Protein AF-A0A0D0IIV7-F1 (afdb_monomer_lite)

Sequence (59 aa):
MDYTLP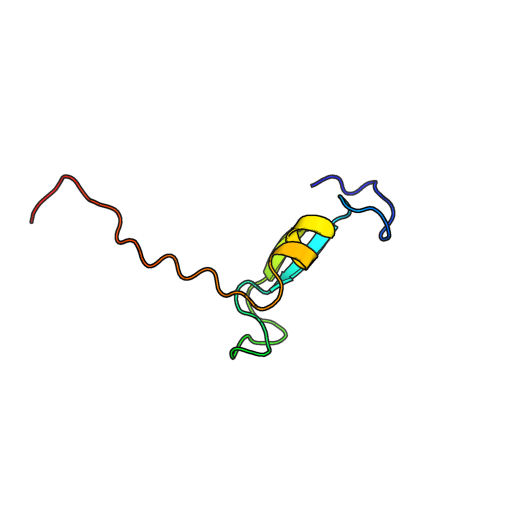WRDKMAFTADHIQPRSKGGHLYGEIRAAHRSCNSSRSNRVTTITDRPQTALKW

pLDDT: mean 86.66, std 10.85, range [59.25, 96.88]

Organism: NCBI:txid55969

Radius of gyration: 15.39 Å; chains: 1; bounding box: 49×22×30 Å

Foldseek 3Di:
DDDVDDPPDQQHWDWAFLQDVVRVADPPHDTDIDGNNRRVVCDNDHPDPVDDPPDPDDD

Secondary structure (DSSP, 8-state):
-BSSS-TTSTTBEEEEESS-GGGT--TTS-EEEEEHHHHHHHTT-----------S---

Structure (mmCIF, N/CA/C/O backbone):
data_AF-A0A0D0IIV7-F1
#
_entry.id   AF-A0A0D0IIV7-F1
#
loop_
_atom_site.group_PDB
_atom_site.id
_atom_site.type_symbol
_atom_site.label_atom_id
_atom_site.label_alt_id
_atom_site.label_comp_id
_atom_site.label_asym_id
_atom_site.label_entity_id
_atom_site.label_seq_id
_atom_site.pdbx_PDB_ins_code
_atom_site.Cartn_x
_atom_site.Cartn_y
_atom_site.Cartn_z
_atom_site.occupancy
_atom_site.B_iso_or_equiv
_atom_site.auth_seq_id
_atom_site.auth_comp_id
_atom_site.auth_asym_id
_atom_site.auth_atom_id
_atom_site.pdbx_PDB_model_num
ATOM 1 N N . MET A 1 1 ? -4.328 -2.547 -13.297 1.00 80.12 1 MET A N 1
ATOM 2 C CA . MET A 1 1 ? -2.942 -2.687 -12.811 1.00 80.12 1 MET A CA 1
ATOM 3 C C . MET A 1 1 ? -2.045 -2.767 -14.021 1.00 80.12 1 MET A C 1
ATOM 5 O O . MET A 1 1 ? -2.378 -3.526 -14.922 1.00 80.12 1 MET A O 1
ATOM 9 N N . ASP A 1 2 ? -0.956 -2.007 -14.037 1.00 85.75 2 ASP A N 1
ATOM 10 C CA . ASP A 1 2 ? 0.140 -2.187 -14.990 1.00 85.75 2 ASP A CA 1
ATOM 11 C C . ASP A 1 2 ? 1.305 -2.867 -14.257 1.00 85.75 2 ASP A C 1
ATOM 13 O O . ASP A 1 2 ? 1.804 -2.354 -13.253 1.00 85.75 2 ASP A O 1
ATOM 17 N N . TYR A 1 3 ? 1.685 -4.058 -14.720 1.00 86.44 3 TYR A N 1
ATOM 18 C CA . TYR A 1 3 ? 2.718 -4.890 -14.097 1.00 86.44 3 TYR A CA 1
ATOM 19 C C . TYR A 1 3 ? 4.123 -4.612 -14.639 1.00 86.44 3 TYR A C 1
ATOM 21 O O . TYR A 1 3 ? 5.092 -5.162 -14.122 1.00 86.44 3 TYR A O 1
ATOM 29 N N . THR A 1 4 ? 4.242 -3.773 -15.669 1.00 94.38 4 THR A N 1
ATOM 30 C CA . THR A 1 4 ? 5.529 -3.434 -16.292 1.00 94.38 4 THR A CA 1
ATOM 31 C C . THR A 1 4 ? 6.247 -2.286 -15.581 1.00 94.38 4 THR A C 1
ATOM 33 O O . THR A 1 4 ? 7.442 -2.070 -15.785 1.00 94.38 4 THR A O 1
ATOM 36 N N . LEU A 1 5 ? 5.537 -1.562 -14.711 1.00 95.00 5 LEU A N 1
ATOM 37 C CA . LEU A 1 5 ? 6.072 -0.416 -13.990 1.00 95.00 5 LEU A CA 1
ATOM 38 C C . LEU A 1 5 ? 7.093 -0.829 -12.917 1.00 95.00 5 LEU A C 1
ATOM 40 O O . LEU A 1 5 ? 6.889 -1.814 -12.201 1.00 95.00 5 LEU A O 1
ATOM 44 N N . PRO A 1 6 ? 8.166 -0.039 -12.723 1.00 95.81 6 PRO A N 1
ATOM 45 C CA . PRO A 1 6 ? 9.120 -0.282 -11.651 1.00 95.81 6 PRO A CA 1
ATOM 46 C C . PRO A 1 6 ? 8.445 -0.118 -10.287 1.00 95.81 6 PRO A C 1
ATOM 48 O O . PRO A 1 6 ? 7.599 0.751 -10.100 1.00 95.81 6 PRO A O 1
ATOM 51 N N . TRP A 1 7 ? 8.888 -0.880 -9.286 1.00 90.81 7 TRP A N 1
ATOM 52 C CA . TRP A 1 7 ? 8.283 -0.915 -7.942 1.00 90.81 7 TRP A CA 1
ATOM 53 C C . TRP A 1 7 ? 8.190 0.446 -7.225 1.00 90.81 7 TRP A C 1
ATOM 55 O O . TRP A 1 7 ? 7.416 0.608 -6.281 1.00 90.81 7 TRP A O 1
ATOM 65 N N . ARG A 1 8 ? 8.991 1.436 -7.645 1.00 93.94 8 ARG A N 1
ATOM 66 C CA . ARG A 1 8 ? 8.952 2.799 -7.098 1.00 93.94 8 ARG A CA 1
ATOM 67 C C . ARG A 1 8 ? 7.839 3.658 -7.693 1.00 93.94 8 ARG A C 1
ATOM 69 O O . ARG A 1 8 ? 7.517 4.682 -7.090 1.00 93.94 8 ARG A O 1
ATOM 76 N N . ASP A 1 9 ? 7.254 3.264 -8.818 1.00 96.75 9 ASP A N 1
ATOM 77 C CA . ASP A 1 9 ? 6.219 4.044 -9.485 1.00 96.75 9 ASP A CA 1
ATOM 78 C C . ASP A 1 9 ? 4.942 4.136 -8.634 1.00 96.75 9 ASP A C 1
ATOM 80 O O . ASP A 1 9 ? 4.576 3.228 -7.883 1.00 96.75 9 ASP A O 1
ATOM 84 N N . LYS A 1 10 ? 4.243 5.265 -8.744 1.00 95.88 10 LYS A N 1
ATOM 85 C CA . LYS A 1 10 ? 2.984 5.526 -8.036 1.00 95.88 10 LYS A CA 1
ATOM 86 C C . LYS A 1 10 ? 1.843 4.598 -8.485 1.00 95.88 10 LYS A C 1
ATOM 88 O O . LYS A 1 10 ? 0.922 4.362 -7.700 1.00 95.88 10 LYS A O 1
ATOM 93 N N . MET A 1 11 ? 1.892 4.097 -9.717 1.00 96.00 11 MET A N 1
ATOM 94 C CA . MET A 1 11 ? 0.933 3.159 -10.306 1.00 96.00 11 MET A CA 1
ATOM 95 C C . MET A 1 11 ? 1.441 1.714 -10.303 1.00 96.00 11 MET A C 1
ATOM 97 O O . MET A 1 11 ? 0.737 0.827 -10.780 1.00 96.00 11 MET A O 1
ATOM 101 N N . ALA A 1 12 ? 2.614 1.453 -9.717 1.00 96.88 12 ALA A N 1
ATOM 102 C CA . ALA A 1 12 ? 3.120 0.097 -9.564 1.00 96.88 12 ALA A CA 1
ATOM 103 C C . ALA A 1 12 ? 2.162 -0.767 -8.736 1.00 96.88 12 ALA A C 1
ATOM 105 O O . ALA A 1 12 ? 1.522 -0.293 -7.788 1.00 96.88 12 ALA A O 1
ATOM 106 N N . PHE A 1 13 ? 2.098 -2.048 -9.088 1.00 94.88 13 PHE 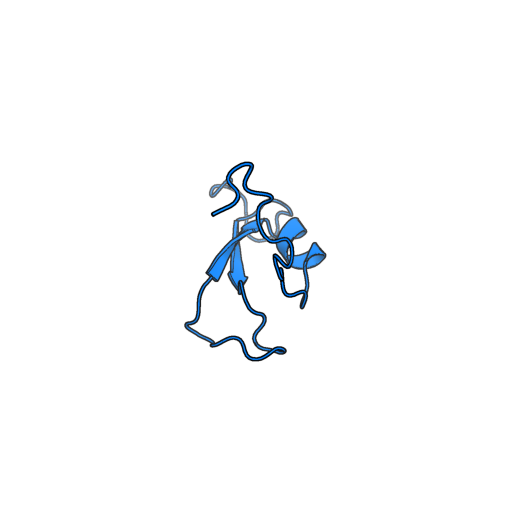A N 1
ATOM 107 C CA . PHE A 1 13 ? 1.352 -3.050 -8.343 1.00 94.88 13 PHE A CA 1
ATOM 108 C C . PHE A 1 13 ? 1.872 -3.192 -6.905 1.00 94.88 13 PHE A C 1
ATOM 110 O O . PHE A 1 13 ? 3.074 -3.240 -6.649 1.00 94.88 13 PHE A O 1
ATOM 117 N N . THR A 1 14 ? 0.939 -3.323 -5.968 1.00 94.56 14 THR A N 1
ATOM 118 C CA . THR A 1 14 ? 1.185 -3.685 -4.573 1.00 94.56 14 THR A CA 1
ATOM 119 C C . THR A 1 14 ? 0.108 -4.659 -4.094 1.00 94.56 14 THR A C 1
ATOM 121 O O . THR A 1 14 ? -1.054 -4.560 -4.500 1.00 94.56 14 THR A O 1
ATOM 124 N N . ALA A 1 15 ? 0.493 -5.588 -3.218 1.00 93.44 15 ALA A N 1
ATOM 125 C CA . ALA A 1 15 ? -0.439 -6.429 -2.475 1.00 93.44 15 ALA A CA 1
ATOM 126 C C . ALA A 1 15 ? -0.865 -5.692 -1.196 1.00 93.44 15 ALA A C 1
ATOM 128 O O . ALA A 1 15 ? -0.043 -5.439 -0.314 1.00 93.44 15 ALA A O 1
ATOM 129 N N . ASP A 1 16 ? -2.137 -5.311 -1.121 1.00 92.38 16 ASP A N 1
ATOM 130 C CA . ASP A 1 16 ? -2.725 -4.576 -0.001 1.00 92.38 16 ASP A CA 1
ATOM 131 C C . ASP A 1 16 ? -3.631 -5.499 0.821 1.00 92.38 16 ASP A C 1
ATOM 133 O O . ASP A 1 16 ? -4.367 -6.307 0.257 1.00 92.38 16 ASP A O 1
ATOM 137 N N . HIS A 1 17 ? -3.603 -5.383 2.147 1.00 93.19 17 HIS A N 1
ATOM 138 C CA . HIS A 1 17 ? -4.483 -6.185 2.996 1.00 93.19 17 HIS A CA 1
ATOM 139 C C . HIS A 1 17 ? -5.897 -5.601 2.962 1.00 93.19 17 HIS A C 1
ATOM 141 O O . HIS A 1 17 ? -6.084 -4.397 3.152 1.00 93.19 17 HIS A O 1
ATOM 147 N N . ILE A 1 18 ? -6.915 -6.447 2.774 1.00 90.94 18 ILE A N 1
ATOM 148 C CA . ILE A 1 18 ? -8.310 -5.983 2.83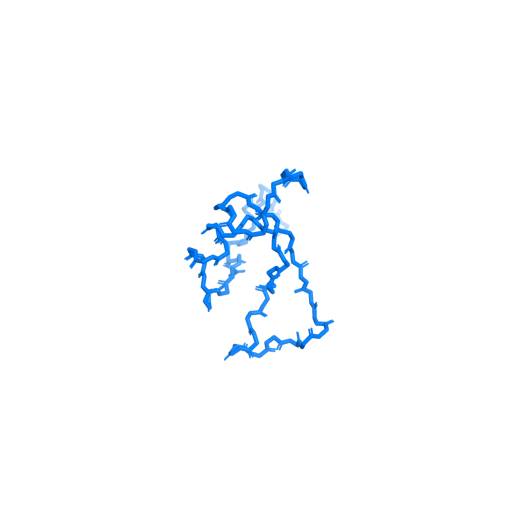7 1.00 90.94 18 ILE A CA 1
ATOM 149 C C . ILE A 1 18 ? -8.622 -5.497 4.258 1.00 90.94 18 ILE A C 1
ATOM 151 O O . ILE A 1 18 ? -9.075 -4.361 4.440 1.00 90.94 18 ILE A O 1
ATOM 155 N N . GLN A 1 19 ? -8.294 -6.328 5.251 1.00 90.88 19 GLN A N 1
ATOM 156 C CA . GLN A 1 19 ? -8.293 -5.968 6.664 1.00 90.88 19 GLN A CA 1
ATOM 157 C C . GLN A 1 19 ? -6.856 -5.641 7.105 1.00 90.88 19 GLN A C 1
ATOM 159 O O . GLN A 1 19 ? -6.010 -6.537 7.112 1.00 90.88 19 GLN A O 1
ATOM 164 N N . PRO A 1 20 ? -6.543 -4.398 7.513 1.00 90.38 20 PRO A N 1
ATOM 165 C CA . PRO A 1 20 ? -5.211 -4.050 7.995 1.00 90.38 20 PRO A CA 1
ATOM 166 C C . PRO A 1 20 ? -4.799 -4.907 9.198 1.00 90.38 20 PRO A C 1
ATOM 168 O O . PRO A 1 20 ? -5.581 -5.108 10.130 1.00 90.38 20 PRO A O 1
ATOM 171 N N . ARG A 1 21 ? -3.536 -5.350 9.235 1.00 90.69 21 ARG A N 1
ATOM 172 C CA . ARG A 1 21 ? -2.988 -6.153 10.349 1.00 90.69 21 ARG A CA 1
ATOM 173 C C . ARG A 1 21 ? -3.105 -5.456 11.706 1.00 90.69 21 ARG A C 1
ATOM 175 O O . ARG A 1 21 ? -3.399 -6.091 12.710 1.00 90.69 21 ARG A O 1
ATOM 182 N N . SER A 1 22 ? -2.951 -4.132 11.726 1.00 90.00 22 SER A N 1
ATOM 183 C CA . SER A 1 22 ? -3.121 -3.294 12.924 1.00 90.00 22 SER A CA 1
ATOM 184 C C . SER A 1 22 ? -4.558 -3.260 13.462 1.00 90.00 22 SER A C 1
ATOM 186 O O . SER A 1 22 ? -4.788 -2.797 14.576 1.00 90.00 22 SER A O 1
ATOM 188 N N . LYS A 1 23 ? -5.531 -3.733 12.677 1.00 88.75 23 LYS A N 1
ATOM 189 C CA . LYS A 1 23 ? -6.959 -3.788 13.006 1.00 88.75 23 LYS A CA 1
ATOM 190 C C . LYS A 1 23 ? -7.479 -5.231 13.049 1.00 88.75 23 LYS A C 1
ATOM 192 O O . LYS A 1 23 ? -8.664 -5.451 12.829 1.00 88.75 23 LYS A O 1
ATOM 197 N N . GLY A 1 24 ? -6.602 -6.207 13.292 1.00 88.69 24 GLY A N 1
ATOM 198 C CA . GLY A 1 24 ? -6.976 -7.621 13.422 1.00 88.69 24 GLY A CA 1
ATOM 199 C C . GLY A 1 24 ? -6.917 -8.434 12.125 1.00 88.69 24 GLY A C 1
ATOM 200 O O . GLY A 1 24 ? -7.385 -9.565 12.103 1.00 88.69 24 GLY A O 1
ATOM 201 N N . GLY A 1 25 ? -6.347 -7.888 11.046 1.00 88.50 25 GLY A N 1
ATOM 202 C CA . GLY A 1 25 ? -6.084 -8.653 9.825 1.00 88.50 25 GLY A CA 1
ATOM 203 C C . GLY A 1 25 ? -4.980 -9.701 10.005 1.00 88.50 25 GLY A C 1
ATOM 204 O O . GLY A 1 25 ? -3.993 -9.466 10.706 1.00 88.50 25 GLY A O 1
ATOM 205 N N . HIS A 1 26 ? -5.122 -10.847 9.338 1.00 92.19 26 HIS A N 1
ATOM 206 C CA . HIS A 1 26 ? -4.142 -11.935 9.383 1.00 92.19 26 HIS A CA 1
ATOM 207 C C . HIS A 1 26 ? -3.003 -11.718 8.372 1.00 92.19 26 HIS A C 1
ATOM 209 O O . HIS A 1 26 ? -3.226 -11.154 7.304 1.00 92.19 26 HIS A O 1
ATOM 215 N N . LEU A 1 27 ? -1.789 -12.197 8.676 1.00 91.00 27 LEU A N 1
ATOM 216 C CA . LEU A 1 27 ? -0.621 -12.049 7.785 1.00 91.00 27 LEU A CA 1
ATOM 217 C C . LEU A 1 27 ? -0.812 -12.749 6.429 1.00 91.00 27 LEU A C 1
ATOM 219 O O . LEU A 1 27 ? -0.392 -12.234 5.402 1.00 91.00 27 LEU A O 1
ATOM 223 N N . TYR A 1 28 ? -1.457 -13.912 6.453 1.00 93.56 28 TYR A N 1
ATOM 224 C CA . TYR A 1 28 ? -1.844 -14.686 5.269 1.00 93.56 28 TYR A CA 1
ATOM 225 C C . TYR A 1 28 ? -3.344 -14.553 4.983 1.00 93.56 28 TYR A C 1
ATOM 227 O O . TYR A 1 28 ? -3.964 -15.464 4.445 1.00 93.56 28 TYR A O 1
ATOM 235 N N . GLY A 1 29 ? -3.945 -13.456 5.450 1.00 89.19 29 GLY A N 1
ATOM 236 C CA . GLY A 1 29 ? -5.353 -13.166 5.228 1.00 89.19 29 GLY A CA 1
ATOM 237 C C . GLY A 1 29 ? -5.617 -12.672 3.811 1.00 89.19 29 GLY A C 1
ATOM 238 O O . GLY A 1 29 ? -4.740 -12.655 2.948 1.00 89.19 29 GLY A O 1
ATOM 239 N N . GLU A 1 30 ? -6.847 -12.228 3.585 1.00 90.81 30 GLU A N 1
ATOM 240 C CA . GLU A 1 30 ? -7.262 -11.730 2.282 1.00 90.81 30 GLU A CA 1
ATOM 241 C C . GLU A 1 30 ? -6.498 -10.464 1.882 1.00 90.81 30 GLU A C 1
ATOM 243 O O . GLU A 1 30 ? -6.432 -9.462 2.611 1.00 90.81 30 GLU A O 1
ATOM 248 N N . ILE A 1 31 ? -5.958 -10.509 0.669 1.00 93.56 31 ILE A N 1
ATOM 249 C CA . ILE A 1 31 ? -5.259 -9.403 0.032 1.00 93.56 31 ILE A CA 1
ATOM 250 C C . ILE A 1 31 ? -5.957 -9.014 -1.263 1.00 93.56 31 ILE A C 1
ATOM 252 O O . ILE A 1 31 ? -6.633 -9.813 -1.910 1.00 93.56 31 ILE A O 1
ATOM 256 N N . ARG A 1 32 ? -5.750 -7.767 -1.665 1.00 91.19 32 ARG A N 1
ATOM 257 C CA . ARG A 1 32 ? -6.224 -7.207 -2.924 1.00 91.19 32 ARG A CA 1
ATOM 258 C C . ARG A 1 32 ? -5.071 -6.570 -3.685 1.00 91.19 32 ARG A C 1
ATOM 260 O O . ARG A 1 32 ? -4.130 -6.038 -3.097 1.00 91.19 32 ARG A O 1
ATOM 267 N N . ALA A 1 33 ? -5.178 -6.575 -5.006 1.00 93.56 33 ALA A N 1
ATOM 268 C CA . ALA A 1 33 ? -4.287 -5.803 -5.856 1.00 93.56 33 ALA A CA 1
ATOM 269 C C . ALA A 1 33 ? -4.602 -4.305 -5.718 1.00 93.56 33 ALA A C 1
ATOM 271 O O . ALA A 1 33 ? -5.754 -3.893 -5.869 1.00 93.56 33 ALA A O 1
ATOM 272 N N . ALA A 1 34 ? -3.586 -3.477 -5.482 1.00 94.62 34 ALA A N 1
ATOM 273 C CA . ALA A 1 34 ? -3.719 -2.022 -5.440 1.00 94.62 34 ALA A CA 1
ATOM 274 C C . ALA A 1 34 ? -2.506 -1.337 -6.082 1.00 94.62 34 ALA A C 1
ATOM 276 O O . ALA A 1 34 ? -1.393 -1.853 -6.027 1.00 94.62 34 ALA A O 1
ATOM 277 N N . HIS A 1 35 ? -2.697 -0.145 -6.649 1.00 96.75 35 HIS A N 1
ATOM 278 C CA . HIS A 1 35 ? -1.571 0.708 -7.018 1.00 96.75 35 HIS A CA 1
ATOM 279 C C . HIS A 1 35 ? -0.891 1.215 -5.746 1.00 96.75 35 HIS A C 1
ATOM 281 O O . HIS A 1 35 ? -1.573 1.461 -4.745 1.00 96.75 35 HIS A O 1
ATOM 287 N N . ARG A 1 36 ? 0.420 1.463 -5.800 1.00 95.00 36 ARG A N 1
ATOM 288 C CA . ARG A 1 36 ? 1.182 2.019 -4.673 1.00 95.00 36 ARG A CA 1
ATOM 289 C C . ARG A 1 36 ? 0.540 3.287 -4.101 1.00 95.00 36 ARG A C 1
ATOM 291 O O . ARG A 1 36 ? 0.347 3.382 -2.894 1.00 95.00 36 ARG A O 1
ATOM 298 N N . SER A 1 37 ? 0.153 4.232 -4.958 1.00 96.31 37 SER A N 1
ATOM 299 C CA . SER A 1 37 ? -0.510 5.482 -4.553 1.00 96.31 37 SER A CA 1
ATOM 300 C C . SER A 1 37 ? -1.865 5.254 -3.877 1.00 96.31 37 SER A C 1
ATOM 302 O O . SER A 1 37 ? -2.146 5.857 -2.842 1.00 96.31 37 SER A O 1
ATOM 304 N N . CYS A 1 38 ? -2.689 4.349 -4.411 1.00 94.50 38 CYS A N 1
ATOM 305 C CA . CYS A 1 38 ? -3.983 3.995 -3.827 1.00 94.50 38 CYS A CA 1
ATOM 306 C C . CYS A 1 38 ? -3.826 3.293 -2.472 1.00 94.50 38 CYS A C 1
ATOM 308 O O . CYS A 1 38 ? -4.576 3.588 -1.542 1.00 94.50 38 CYS A O 1
ATOM 310 N N . ASN A 1 39 ? -2.847 2.393 -2.352 1.00 94.69 39 ASN A N 1
ATOM 311 C CA . ASN A 1 39 ? -2.521 1.703 -1.107 1.00 94.69 39 ASN A CA 1
ATOM 312 C C . ASN A 1 39 ? -2.073 2.708 -0.028 1.00 94.69 39 ASN A C 1
ATOM 314 O O . ASN A 1 39 ? -2.664 2.778 1.050 1.00 94.6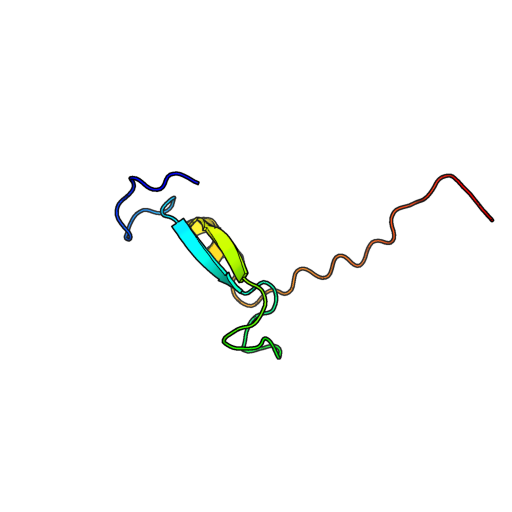9 39 ASN A O 1
ATOM 318 N N . SER A 1 40 ? -1.127 3.595 -0.363 1.00 93.69 40 SER A N 1
ATOM 319 C CA . SER A 1 40 ? -0.690 4.671 0.538 1.00 93.69 40 SER A CA 1
ATOM 320 C C . SER A 1 40 ? -1.831 5.604 0.953 1.00 93.69 40 SER A C 1
ATOM 322 O O . SER A 1 40 ? -1.912 5.985 2.118 1.00 93.69 40 SER A O 1
ATOM 324 N N . SER A 1 41 ? -2.737 5.944 0.030 1.00 94.12 41 SER A N 1
ATOM 325 C CA . SER A 1 41 ? -3.910 6.771 0.334 1.00 94.12 41 SER A CA 1
ATOM 326 C C . SER A 1 41 ? -4.889 6.067 1.282 1.00 94.12 41 SER A C 1
ATOM 328 O O . SER A 1 41 ? -5.375 6.682 2.235 1.00 94.12 41 SER A O 1
ATOM 330 N N . ARG A 1 42 ? -5.158 4.769 1.081 1.00 91.31 42 ARG A N 1
ATOM 331 C CA . ARG A 1 42 ? -6.053 3.998 1.959 1.00 91.31 42 ARG A CA 1
ATOM 332 C C . ARG A 1 42 ? -5.509 3.916 3.380 1.00 91.31 42 ARG A C 1
ATOM 334 O O . ARG A 1 42 ? -6.269 4.187 4.314 1.00 91.31 42 ARG A O 1
ATOM 341 N N . SER A 1 43 ? -4.216 3.619 3.538 1.00 89.81 43 SER A N 1
ATOM 342 C CA . SER A 1 43 ? -3.581 3.432 4.849 1.00 89.81 43 SER A CA 1
ATOM 343 C C . SER A 1 43 ? -4.321 2.359 5.678 1.00 89.81 43 SER A C 1
ATOM 345 O O . SER A 1 43 ? -4.900 1.428 5.124 1.00 89.81 43 SER A O 1
ATOM 347 N N . ASN A 1 44 ? -4.357 2.476 7.006 1.00 90.56 44 ASN A N 1
ATOM 348 C CA . ASN A 1 44 ? -4.990 1.515 7.922 1.00 90.56 44 ASN A CA 1
ATOM 349 C C . ASN A 1 44 ? -6.533 1.601 7.973 1.00 90.56 44 ASN A C 1
ATOM 351 O O . ASN A 1 44 ? -7.138 1.338 9.018 1.00 90.56 44 ASN A O 1
ATOM 355 N N . ARG A 1 45 ? -7.189 1.995 6.876 1.00 89.06 45 ARG A N 1
ATOM 356 C CA . ARG A 1 45 ? -8.653 2.076 6.801 1.00 89.06 45 ARG A CA 1
ATOM 357 C C . ARG A 1 45 ? -9.253 0.728 6.408 1.00 89.06 45 ARG A C 1
ATOM 359 O O . ARG A 1 45 ? -8.876 0.138 5.397 1.00 89.06 45 ARG A O 1
ATOM 366 N N . VAL A 1 46 ? -10.224 0.281 7.199 1.00 81.19 46 VAL A N 1
ATOM 367 C CA . VAL A 1 46 ? -11.098 -0.849 6.866 1.00 81.19 46 VAL A CA 1
ATOM 368 C C . VAL A 1 46 ? -12.184 -0.331 5.929 1.00 81.19 46 VAL A C 1
ATOM 370 O O . VAL A 1 46 ? -12.834 0.668 6.234 1.00 81.19 46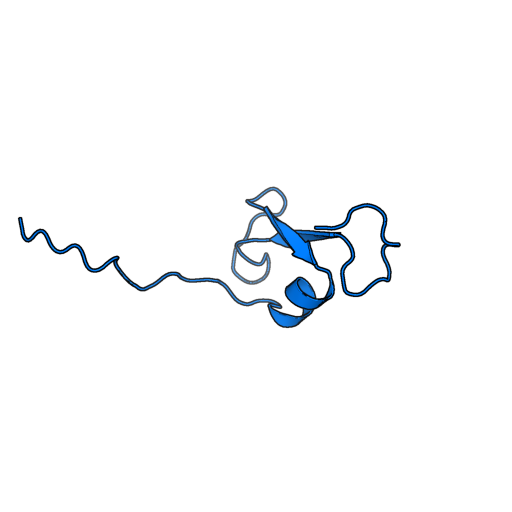 VAL A O 1
ATOM 373 N N . THR A 1 47 ? -12.387 -0.983 4.784 1.00 68.69 47 THR A N 1
ATOM 374 C CA . THR A 1 47 ? -13.586 -0.733 3.974 1.00 68.69 47 THR A CA 1
ATOM 375 C C . THR A 1 47 ? -14.731 -1.514 4.591 1.00 68.69 47 THR A C 1
ATOM 377 O O . THR A 1 47 ? -15.004 -2.640 4.192 1.00 68.69 47 THR A O 1
ATOM 380 N N . THR A 1 48 ? -15.383 -0.936 5.592 1.00 63.19 48 THR A N 1
ATOM 381 C CA . THR A 1 48 ? -16.675 -1.448 6.040 1.00 63.19 48 THR A CA 1
ATOM 382 C C . THR A 1 48 ? -17.697 -1.013 4.997 1.00 63.19 48 THR A C 1
ATOM 384 O O . THR A 1 48 ? -18.038 0.167 4.923 1.00 63.19 48 THR A O 1
ATOM 387 N N . ILE A 1 49 ? -18.147 -1.932 4.139 1.00 61.91 49 ILE A N 1
ATOM 388 C CA . ILE A 1 49 ? -19.359 -1.693 3.350 1.00 61.91 49 ILE A CA 1
ATOM 389 C C . ILE A 1 49 ? -20.521 -1.851 4.330 1.00 61.91 49 ILE A C 1
ATOM 391 O O . ILE A 1 49 ? -21.004 -2.952 4.568 1.00 61.91 49 ILE A O 1
ATOM 395 N N . THR A 1 50 ? -20.877 -0.755 4.998 1.00 59.75 50 THR A N 1
ATOM 396 C CA . THR A 1 50 ? -21.969 -0.734 5.984 1.00 59.75 50 THR A CA 1
ATOM 397 C C . THR A 1 50 ? -23.335 -0.627 5.307 1.00 59.75 50 THR A C 1
ATOM 399 O O . THR A 1 50 ? -24.349 -0.964 5.917 1.00 59.75 50 THR A O 1
ATOM 402 N N . ASP A 1 51 ? -23.384 -0.185 4.049 1.00 69.12 51 ASP A N 1
ATOM 403 C CA . ASP A 1 51 ? -24.646 -0.049 3.337 1.00 69.12 51 ASP A CA 1
ATOM 404 C C . ASP A 1 51 ? -25.193 -1.417 2.943 1.00 69.12 51 ASP A C 1
ATOM 406 O O . ASP A 1 51 ? -24.642 -2.132 2.102 1.00 69.12 51 ASP A O 1
ATOM 410 N N . ARG A 1 52 ? -26.317 -1.774 3.569 1.00 68.12 52 ARG A N 1
ATOM 411 C CA . ARG A 1 52 ? -27.166 -2.852 3.074 1.00 68.12 52 ARG A CA 1
ATOM 412 C C . ARG A 1 52 ? -27.601 -2.450 1.665 1.00 68.12 52 ARG A C 1
ATOM 414 O O . ARG A 1 52 ? -28.109 -1.338 1.517 1.00 68.12 52 ARG A O 1
ATOM 421 N N . PRO A 1 53 ? -27.445 -3.308 0.641 1.00 68.88 53 PRO A N 1
ATOM 422 C CA . PRO A 1 53 ? -28.010 -2.996 -0.660 1.00 68.88 53 PRO A CA 1
ATOM 423 C C . PRO A 1 53 ? -29.509 -2.748 -0.470 1.00 68.88 53 PRO A C 1
ATOM 425 O O . PRO A 1 53 ? -30.210 -3.589 0.094 1.00 68.88 53 PRO A O 1
ATOM 428 N 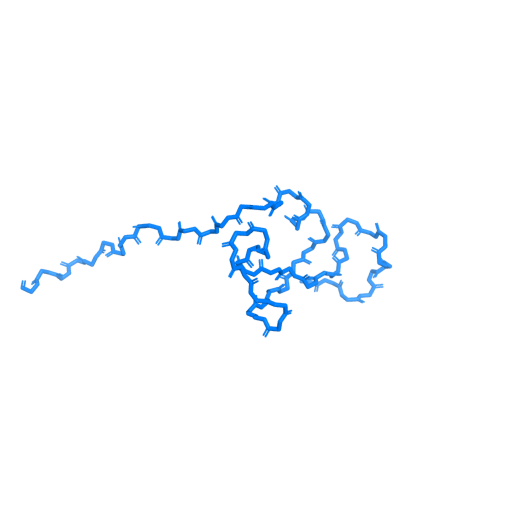N . GLN A 1 54 ? -29.992 -1.576 -0.884 1.00 71.69 54 GLN A N 1
ATOM 429 C CA . GLN A 1 54 ? -31.421 -1.286 -0.908 1.00 71.69 54 GLN A CA 1
ATOM 430 C C . GLN A 1 54 ? -32.058 -2.220 -1.942 1.00 71.69 54 GLN A C 1
ATOM 432 O O . GLN A 1 54 ? -32.055 -1.948 -3.142 1.00 71.69 54 GLN A O 1
ATOM 437 N N . THR A 1 55 ? -32.558 -3.371 -1.499 1.00 76.38 55 THR A N 1
ATOM 438 C CA . THR A 1 55 ? -33.327 -4.266 -2.357 1.00 76.38 55 THR A CA 1
ATOM 439 C C . THR A 1 55 ? -34.727 -3.695 -2.531 1.00 76.38 55 THR A C 1
ATOM 441 O O . THR A 1 55 ? -35.408 -3.377 -1.558 1.00 76.38 55 THR A O 1
ATOM 444 N N . ALA A 1 56 ? -35.178 -3.580 -3.782 1.00 76.62 56 ALA A N 1
ATOM 445 C CA . ALA A 1 56 ? -36.540 -3.151 -4.106 1.00 76.62 56 ALA A CA 1
ATOM 446 C C . ALA A 1 56 ? -37.612 -4.161 -3.643 1.00 76.62 56 ALA A C 1
ATOM 448 O O . ALA A 1 56 ? -38.789 -3.823 -3.548 1.00 76.62 56 ALA A O 1
ATOM 449 N N . LEU A 1 57 ? -37.206 -5.399 -3.346 1.00 72.44 57 LEU A N 1
ATOM 450 C CA . LEU A 1 57 ? -38.067 -6.447 -2.816 1.00 72.44 57 LEU A CA 1
ATOM 451 C C . LEU A 1 57 ? -38.161 -6.335 -1.291 1.00 72.44 57 LEU A C 1
ATOM 453 O O . LEU A 1 57 ? -37.159 -6.457 -0.586 1.00 72.44 57 LEU A O 1
ATOM 457 N N . LYS A 1 58 ? -39.385 -6.107 -0.807 1.00 65.25 58 LYS A N 1
ATOM 458 C CA . LYS A 1 58 ? -39.786 -6.343 0.581 1.00 65.25 58 LYS A CA 1
ATOM 459 C C . LYS A 1 58 ? -40.337 -7.768 0.650 1.00 65.25 58 LYS A C 1
ATOM 461 O O . LYS A 1 58 ? -41.293 -8.059 -0.067 1.00 65.25 58 LYS A O 1
ATOM 466 N N . TRP A 1 59 ? -39.716 -8.627 1.450 1.00 59.25 59 TRP A N 1
ATOM 467 C CA . TRP A 1 59 ? -40.300 -9.908 1.854 1.00 59.25 59 TRP A CA 1
ATOM 468 C C . TRP A 1 59 ? -41.146 -9.703 3.104 1.00 59.25 59 TRP A C 1
ATOM 470 O O . TRP A 1 59 ? -40.692 -8.928 3.980 1.00 59.25 59 TRP A O 1
#

InterPro domains:
  IPR002711 HNH endonuclease [PF01844] (9-45)